Protein AF-A0A367IKI0-F1 (afdb_monomer_lite)

pLDDT: mean 78.78, std 18.75, range [42.19, 98.5]

Foldseek 3Di:
DDDDDDDDDDPDDDPDPCPPPPPDDVQQVVPPDPDPVDDQQGQHPPQGRHGPDDADPADDPVCVLVRVLVQQVDCAHPVRDGGCVVVVNSVVSCVVGPDDDDCVPPPDPSVVD

Structure (mmCIF, N/CA/C/O backbone):
data_AF-A0A367IKI0-F1
#
_entry.id   AF-A0A367IKI0-F1
#
loop_
_atom_site.group_PDB
_atom_site.id
_atom_site.type_symbol
_atom_site.label_atom_id
_atom_site.label_alt_id
_atom_site.label_comp_id
_atom_site.label_asym_id
_atom_site.label_entity_id
_atom_site.label_seq_id
_atom_site.pdbx_PDB_ins_code
_atom_site.Cartn_x
_atom_site.Cartn_y
_atom_site.Cartn_z
_atom_site.occupancy
_atom_site.B_iso_or_equiv
_atom_site.auth_seq_id
_atom_site.auth_comp_id
_atom_site.auth_asym_id
_atom_site.auth_atom_id
_atom_site.pdbx_PDB_model_num
ATOM 1 N N . MET A 1 1 ? 86.415 -17.590 -15.623 1.00 44.41 1 MET A N 1
ATOM 2 C CA . MET A 1 1 ? 85.730 -16.954 -16.770 1.00 44.41 1 MET A CA 1
ATOM 3 C C . MET A 1 1 ? 84.250 -16.845 -16.418 1.00 44.41 1 MET A C 1
ATOM 5 O O . MET A 1 1 ? 83.531 -17.822 -16.551 1.00 44.41 1 MET A O 1
ATOM 9 N N . PHE A 1 2 ? 83.825 -15.716 -15.839 1.00 42.19 2 PHE A N 1
ATOM 10 C CA . PHE A 1 2 ? 82.451 -15.506 -15.360 1.00 42.19 2 PHE A CA 1
ATOM 11 C C . PHE A 1 2 ? 81.707 -14.584 -16.331 1.00 42.19 2 PHE A C 1
ATOM 13 O O . PHE A 1 2 ? 82.157 -13.474 -16.605 1.00 42.19 2 PHE A O 1
ATOM 20 N N . ILE A 1 3 ? 80.589 -15.060 -16.878 1.00 48.50 3 ILE A N 1
ATOM 21 C CA . ILE A 1 3 ? 79.757 -14.316 -17.829 1.00 48.50 3 ILE A CA 1
ATOM 22 C C . ILE A 1 3 ? 78.772 -13.451 -17.030 1.00 48.50 3 ILE A C 1
ATOM 24 O O . ILE A 1 3 ? 77.806 -13.961 -16.464 1.00 48.50 3 ILE A O 1
ATOM 28 N N . LEU A 1 4 ? 79.003 -12.137 -16.991 1.00 43.66 4 LEU A N 1
ATOM 29 C CA . LEU A 1 4 ? 78.044 -11.152 -16.481 1.00 43.66 4 LEU A CA 1
ATOM 30 C C . LEU A 1 4 ? 76.868 -11.027 -17.461 1.00 43.66 4 LEU A C 1
ATOM 32 O O . LEU A 1 4 ? 76.992 -10.426 -18.530 1.00 43.66 4 LEU A O 1
ATOM 36 N N . ARG A 1 5 ? 75.701 -11.573 -17.101 1.00 58.94 5 ARG A N 1
ATOM 37 C CA . ARG A 1 5 ? 74.447 -11.277 -17.808 1.00 58.94 5 ARG A CA 1
ATOM 38 C C . ARG A 1 5 ? 74.025 -9.844 -17.477 1.00 58.94 5 ARG A C 1
ATOM 40 O O . ARG A 1 5 ? 73.626 -9.560 -16.352 1.00 58.94 5 ARG A O 1
ATOM 47 N N . ARG A 1 6 ? 74.106 -8.939 -18.459 1.00 53.62 6 ARG A N 1
ATOM 48 C CA . ARG A 1 6 ? 73.514 -7.595 -18.367 1.00 53.62 6 ARG A CA 1
ATOM 49 C C . ARG A 1 6 ? 72.002 -7.715 -18.154 1.00 53.62 6 ARG A C 1
ATOM 51 O O . ARG A 1 6 ? 71.305 -8.278 -18.997 1.00 53.62 6 ARG A O 1
ATOM 58 N N . LEU A 1 7 ? 71.502 -7.158 -17.054 1.00 54.91 7 LEU A N 1
ATOM 59 C CA . LEU A 1 7 ? 70.073 -6.935 -16.849 1.00 54.91 7 LEU A CA 1
ATOM 60 C C . LEU A 1 7 ? 69.593 -5.894 -17.868 1.00 54.91 7 LEU A C 1
ATOM 62 O O . LEU A 1 7 ? 70.198 -4.830 -18.011 1.00 54.91 7 LEU A O 1
ATOM 66 N N . LYS A 1 8 ? 68.530 -6.215 -18.610 1.00 50.50 8 LYS A N 1
ATOM 67 C CA . LYS A 1 8 ? 67.878 -5.253 -19.505 1.00 50.50 8 LYS A CA 1
ATOM 68 C C . LYS A 1 8 ? 67.209 -4.167 -18.649 1.00 50.50 8 LYS A C 1
ATOM 70 O O . LYS A 1 8 ? 66.606 -4.512 -17.632 1.00 50.50 8 LYS A O 1
ATOM 75 N N . PRO A 1 9 ? 67.290 -2.883 -19.033 1.00 53.22 9 PRO A N 1
ATOM 76 C CA . PRO A 1 9 ? 66.593 -1.831 -18.312 1.00 53.22 9 PRO A CA 1
ATOM 77 C C . PRO A 1 9 ? 65.085 -2.084 -18.377 1.00 53.22 9 PRO A C 1
ATOM 79 O O . PRO A 1 9 ? 64.529 -2.346 -19.445 1.00 53.22 9 PRO A O 1
ATOM 82 N N . VAL A 1 10 ? 64.439 -2.017 -17.215 1.00 58.03 10 VAL A N 1
ATOM 83 C CA . VAL A 1 10 ? 62.982 -2.027 -17.086 1.00 58.03 10 VAL A CA 1
ATOM 84 C C . VAL A 1 10 ? 62.452 -0.829 -17.868 1.00 58.03 10 VAL A C 1
ATOM 86 O O . VAL A 1 10 ? 62.776 0.314 -17.541 1.00 58.03 10 VAL A O 1
ATOM 89 N N . GLN A 1 11 ? 61.667 -1.080 -18.916 1.00 56.16 11 GLN A N 1
ATOM 90 C CA . GLN A 1 11 ? 60.932 -0.017 -19.591 1.00 56.16 11 GLN A CA 1
ATOM 91 C C . GLN A 1 11 ? 59.947 0.571 -18.579 1.00 56.16 11 GLN A C 1
ATOM 93 O O . GLN A 1 11 ? 58.992 -0.085 -18.168 1.00 56.16 11 GLN A O 1
ATOM 98 N N . ARG A 1 12 ? 60.212 1.799 -18.129 1.00 49.59 12 ARG A N 1
ATOM 99 C CA . ARG A 1 12 ? 59.233 2.572 -17.370 1.00 49.59 12 ARG A CA 1
ATOM 100 C C . ARG A 1 12 ? 58.193 3.058 -18.367 1.00 49.59 12 ARG A C 1
ATOM 102 O O . ARG A 1 12 ? 58.489 3.919 -19.191 1.00 49.59 12 ARG A O 1
ATOM 109 N N . PHE A 1 13 ? 57.000 2.478 -18.301 1.00 51.53 13 PHE A N 1
ATOM 110 C CA . PHE A 1 13 ? 55.833 3.046 -18.960 1.00 51.53 13 PHE A CA 1
ATOM 111 C C . PHE A 1 13 ? 55.632 4.477 -18.440 1.00 51.53 13 PHE A C 1
ATOM 113 O O . PHE A 1 13 ? 55.779 4.697 -17.231 1.00 51.53 13 PHE A O 1
ATOM 120 N N . PRO A 1 14 ? 55.350 5.461 -19.309 1.00 42.84 14 PRO A N 1
ATOM 121 C CA . PRO A 1 14 ? 55.014 6.793 -18.838 1.00 42.84 14 PRO A CA 1
ATOM 122 C C . PRO A 1 14 ? 53.771 6.692 -17.948 1.00 42.84 14 PRO A C 1
ATOM 124 O O . PRO A 1 14 ? 52.781 6.064 -18.323 1.00 42.84 14 PRO A O 1
ATOM 127 N N . LEU A 1 15 ? 53.828 7.309 -16.766 1.00 46.88 15 LEU A N 1
ATOM 128 C CA . LEU A 1 15 ? 52.638 7.627 -15.985 1.00 46.88 15 LEU A CA 1
ATOM 129 C C . LEU A 1 15 ? 51.840 8.643 -16.803 1.00 46.88 15 LEU A C 1
ATOM 131 O O . LEU A 1 15 ? 52.076 9.848 -16.728 1.00 46.88 15 LEU A O 1
ATOM 135 N N . SER A 1 16 ? 50.941 8.138 -17.645 1.00 50.91 16 SER A N 1
ATOM 136 C CA . SER A 1 16 ? 49.873 8.940 -18.218 1.00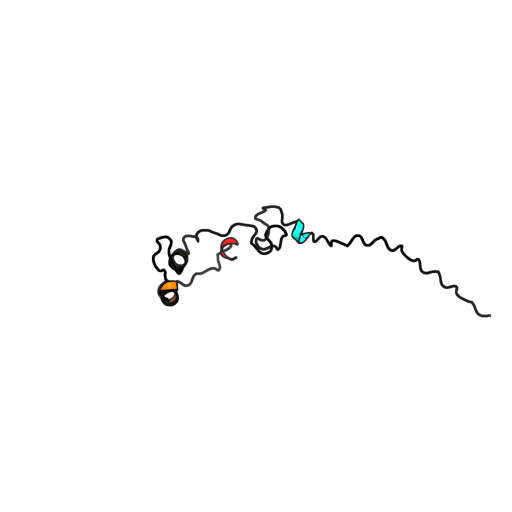 50.91 16 SER A CA 1
ATOM 137 C C . SER A 1 16 ? 49.128 9.593 -17.061 1.00 50.91 16 SER A C 1
ATOM 139 O O . SER A 1 16 ? 48.709 8.909 -16.128 1.00 50.91 16 SER A O 1
ATOM 141 N N . SER A 1 17 ? 49.035 10.921 -17.124 1.00 46.84 17 SER A N 1
ATOM 142 C CA . SER A 1 17 ? 48.254 11.767 -16.227 1.00 46.84 17 SER A CA 1
ATOM 143 C C . SER A 1 17 ? 46.980 11.044 -15.792 1.00 46.84 17 SER A C 1
ATOM 145 O O . SER A 1 17 ? 46.180 10.649 -16.643 1.00 46.84 17 SER A O 1
ATOM 147 N N . HIS A 1 18 ? 46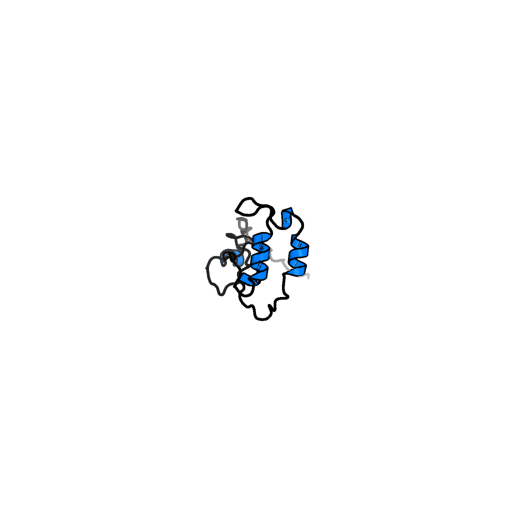.805 10.843 -14.484 1.00 50.41 18 HIS A N 1
ATOM 148 C CA . HIS A 1 18 ? 45.545 10.382 -13.916 1.00 50.41 18 HIS A CA 1
ATOM 149 C C . HIS A 1 18 ? 44.495 11.485 -14.117 1.00 50.41 18 HIS A C 1
ATOM 151 O O . HIS A 1 18 ? 44.134 12.193 -13.182 1.00 50.41 18 HIS A O 1
ATOM 157 N N . ASN A 1 19 ? 43.979 11.626 -15.341 1.00 49.81 19 ASN A N 1
ATOM 158 C CA . ASN A 1 19 ? 42.595 12.037 -15.506 1.00 49.81 19 ASN A CA 1
ATOM 159 C C . ASN A 1 19 ? 41.799 10.964 -14.772 1.00 49.81 19 ASN A C 1
ATOM 161 O O . ASN A 1 19 ? 41.836 9.800 -15.176 1.00 49.81 19 ASN A O 1
ATOM 165 N N . GLY A 1 20 ? 41.225 11.335 -13.625 1.00 50.84 20 GLY A N 1
ATOM 166 C CA . GLY A 1 20 ? 40.524 10.423 -12.731 1.00 50.84 20 GLY A CA 1
ATOM 167 C C . GLY A 1 20 ? 39.644 9.490 -13.546 1.00 50.84 20 GLY A C 1
ATOM 168 O O . GLY A 1 20 ? 38.782 9.954 -14.287 1.00 50.84 20 GLY A O 1
ATOM 169 N N . LEU A 1 21 ? 39.935 8.190 -13.470 1.00 51.06 21 LEU A N 1
ATOM 170 C CA . LEU A 1 21 ? 39.174 7.147 -14.140 1.00 51.06 21 LEU A CA 1
ATOM 171 C C . LEU A 1 21 ? 37.751 7.191 -13.582 1.00 51.06 21 LEU A C 1
ATOM 173 O O . LEU A 1 21 ? 37.438 6.515 -12.603 1.00 51.06 21 LEU A O 1
ATOM 177 N N . THR A 1 22 ? 36.884 7.992 -14.195 1.00 57.47 22 THR A N 1
ATOM 178 C CA . THR A 1 22 ? 35.447 7.778 -14.139 1.00 57.47 22 THR A CA 1
ATOM 179 C C . THR A 1 22 ? 35.232 6.423 -14.788 1.00 57.47 22 THR A C 1
ATOM 181 O O . THR A 1 22 ? 35.222 6.267 -16.007 1.00 57.47 22 THR A O 1
ATOM 184 N N . ARG A 1 23 ? 35.191 5.383 -13.955 1.00 60.38 23 ARG A N 1
ATOM 185 C CA . ARG A 1 23 ? 34.853 4.039 -14.394 1.00 60.38 23 ARG A CA 1
ATOM 186 C C . ARG A 1 23 ? 33.397 4.110 -14.836 1.00 60.38 23 ARG A C 1
ATOM 188 O O . ARG A 1 23 ? 32.505 4.064 -13.995 1.00 60.38 23 ARG A O 1
ATOM 195 N N . SER A 1 24 ? 33.165 4.303 -16.131 1.00 61.28 24 SER A N 1
ATOM 196 C CA . SER A 1 24 ? 31.817 4.278 -16.676 1.00 61.28 24 SER A CA 1
ATOM 197 C C . SER A 1 24 ? 31.287 2.857 -16.528 1.00 61.28 24 SER A C 1
ATOM 199 O O . SER A 1 24 ? 31.819 1.888 -17.072 1.00 61.28 24 SER A O 1
ATOM 201 N N . PHE A 1 25 ? 30.260 2.714 -15.705 1.00 64.94 25 PHE A N 1
ATOM 202 C CA . PHE A 1 25 ? 29.438 1.520 -15.696 1.00 64.94 25 PHE A CA 1
ATOM 203 C C . PHE A 1 25 ? 28.580 1.572 -16.966 1.00 64.94 25 PHE A C 1
ATOM 205 O O . PHE A 1 25 ? 27.762 2.466 -17.137 1.00 64.94 25 PHE A O 1
ATOM 212 N N . ALA A 1 26 ? 28.750 0.633 -17.893 1.00 64.94 26 ALA A N 1
ATOM 213 C CA . ALA A 1 26 ? 27.813 0.539 -19.018 1.00 64.94 26 ALA A CA 1
ATOM 214 C C . ALA A 1 26 ? 26.383 0.285 -18.495 1.00 64.94 26 ALA A C 1
ATOM 216 O O . ALA A 1 26 ? 25.428 0.898 -18.952 1.00 64.94 26 ALA A O 1
ATOM 217 N N . LEU A 1 27 ? 26.256 -0.500 -17.416 1.00 63.88 27 LEU A N 1
ATOM 218 C CA . LEU A 1 27 ? 24.968 -0.887 -16.830 1.00 63.88 27 LEU A CA 1
ATOM 219 C C . LEU A 1 27 ? 24.087 0.283 -16.367 1.00 63.88 27 LEU A C 1
ATOM 221 O O . LEU A 1 27 ? 22.886 0.242 -16.618 1.00 63.88 27 LEU A O 1
ATOM 225 N N . LEU A 1 28 ? 24.638 1.321 -15.721 1.00 65.62 28 LEU A N 1
ATOM 226 C CA . LEU A 1 28 ? 23.803 2.460 -15.286 1.00 65.62 28 LEU A CA 1
ATOM 227 C C . LEU A 1 28 ? 23.629 3.538 -16.381 1.00 65.62 28 LEU A C 1
ATOM 229 O O . LEU A 1 28 ? 22.838 4.457 -16.184 1.00 65.62 28 LEU A O 1
ATOM 233 N N . THR A 1 29 ? 24.320 3.424 -17.529 1.00 64.75 29 THR A N 1
ATOM 234 C CA . THR A 1 29 ? 24.113 4.298 -18.708 1.00 64.75 29 THR A CA 1
ATOM 235 C C . THR A 1 29 ? 23.210 3.666 -19.777 1.00 64.75 29 THR A C 1
ATOM 237 O O . THR A 1 29 ? 22.453 4.383 -20.424 1.00 64.75 29 THR A O 1
ATOM 240 N N . GLU A 1 30 ? 23.198 2.336 -19.923 1.00 58.50 30 GLU A N 1
ATOM 241 C CA . GLU A 1 30 ? 22.330 1.584 -20.852 1.00 58.50 30 GLU A CA 1
ATOM 242 C C . GLU A 1 30 ? 20.858 1.512 -20.398 1.00 58.50 30 GLU A C 1
ATOM 244 O O . GLU A 1 30 ? 19.964 1.196 -21.184 1.00 58.50 30 GLU A O 1
ATOM 249 N N . SER A 1 31 ? 20.562 1.887 -19.151 1.00 56.91 31 SER A N 1
ATOM 250 C CA . SER A 1 31 ? 19.225 1.866 -18.543 1.00 56.91 31 SER A CA 1
ATOM 251 C C . SER A 1 31 ? 18.263 2.950 -19.066 1.00 56.91 31 SER A C 1
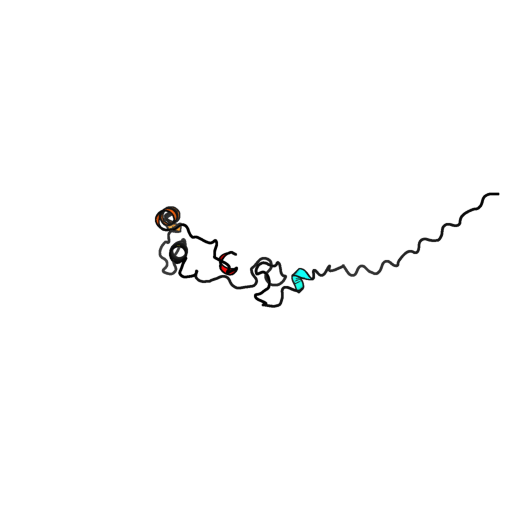ATOM 253 O O . SER A 1 31 ? 17.314 3.322 -18.371 1.00 56.91 31 SER A O 1
ATOM 255 N N . GLN A 1 32 ? 18.505 3.543 -20.238 1.00 56.38 32 GLN A N 1
ATOM 256 C CA . GLN A 1 32 ? 17.814 4.762 -20.686 1.00 56.38 32 GLN A CA 1
ATOM 257 C C . GLN A 1 32 ? 16.663 4.537 -21.679 1.00 56.38 32 GLN A C 1
ATOM 259 O O . GLN A 1 32 ? 15.844 5.439 -21.850 1.00 56.38 32 GLN A O 1
ATOM 264 N N . GLN A 1 33 ? 16.502 3.349 -22.269 1.00 57.88 33 GLN A N 1
ATOM 265 C CA . GLN A 1 33 ? 15.393 3.082 -23.200 1.00 57.88 33 GLN A CA 1
ATOM 266 C C . GLN A 1 33 ? 14.185 2.464 -22.497 1.00 57.88 33 GLN A C 1
ATOM 268 O O . GLN A 1 33 ? 14.330 1.467 -21.801 1.00 57.88 33 GLN A O 1
ATOM 273 N N . LYS A 1 34 ? 12.997 3.067 -22.646 1.00 56.44 34 LYS A N 1
ATOM 274 C CA . LYS A 1 34 ? 11.701 2.562 -22.147 1.00 56.44 34 LYS A CA 1
ATOM 275 C C . LYS A 1 34 ? 11.278 1.318 -22.945 1.00 56.44 34 LYS A C 1
ATOM 277 O O . LYS A 1 34 ? 10.284 1.333 -23.660 1.00 56.44 34 LYS A O 1
ATOM 282 N N . ASP A 1 35 ? 12.095 0.281 -22.885 1.00 62.66 35 ASP A N 1
ATOM 283 C CA . ASP A 1 35 ? 11.833 -1.028 -23.454 1.00 62.66 35 ASP A CA 1
ATOM 284 C C . ASP A 1 35 ? 11.226 -1.901 -22.349 1.00 62.66 35 ASP A C 1
ATOM 286 O O . ASP A 1 35 ? 11.833 -2.102 -21.299 1.00 62.66 35 ASP A O 1
ATOM 290 N N . MET A 1 36 ? 9.996 -2.371 -22.570 1.00 57.69 36 MET A N 1
ATOM 291 C CA . MET A 1 36 ? 9.243 -3.192 -21.613 1.00 57.69 36 MET A CA 1
ATOM 292 C C . MET A 1 36 ? 9.772 -4.631 -21.522 1.00 57.69 36 MET A C 1
ATOM 294 O O . MET A 1 36 ? 9.312 -5.388 -20.676 1.00 57.69 36 MET A O 1
ATOM 298 N N . SER A 1 37 ? 10.731 -5.013 -22.373 1.00 63.31 37 SER A N 1
ATOM 299 C CA . SER A 1 37 ? 11.458 -6.283 -22.254 1.00 63.31 37 SER A CA 1
ATOM 300 C C . SER A 1 37 ? 12.608 -6.222 -21.239 1.00 63.31 37 SER A C 1
ATOM 302 O O . SER A 1 37 ? 13.146 -7.257 -20.844 1.00 63.31 37 SER A O 1
ATOM 304 N N . GLN A 1 38 ? 12.989 -5.017 -20.798 1.00 61.69 38 GLN A N 1
ATOM 305 C CA . GLN A 1 38 ? 14.036 -4.805 -19.804 1.00 61.69 38 GLN A CA 1
ATOM 306 C C . GLN A 1 38 ? 13.477 -4.889 -18.377 1.00 61.69 38 GLN A C 1
ATOM 308 O O . GLN A 1 38 ? 12.354 -4.477 -18.105 1.00 61.69 38 GLN A O 1
ATOM 313 N N . GLN A 1 39 ? 14.298 -5.384 -17.448 1.00 71.62 39 GLN A N 1
ATOM 314 C CA . GLN A 1 39 ? 13.952 -5.525 -16.029 1.00 71.62 39 GLN A CA 1
ATOM 315 C C . GLN A 1 39 ? 13.508 -4.184 -15.418 1.00 71.62 39 GLN A C 1
ATOM 317 O O . GLN A 1 39 ? 14.198 -3.170 -15.565 1.00 71.62 39 GLN A O 1
ATOM 322 N N . MET A 1 40 ? 12.381 -4.178 -14.694 1.00 72.88 40 MET A N 1
ATOM 323 C CA . MET A 1 40 ? 11.843 -2.958 -14.071 1.00 72.88 40 MET A CA 1
ATOM 324 C C . MET A 1 40 ? 12.723 -2.401 -12.939 1.00 72.88 40 MET A C 1
ATOM 326 O O . MET A 1 40 ? 12.737 -1.188 -12.712 1.00 72.88 40 MET A O 1
ATOM 330 N N . PHE A 1 41 ? 13.47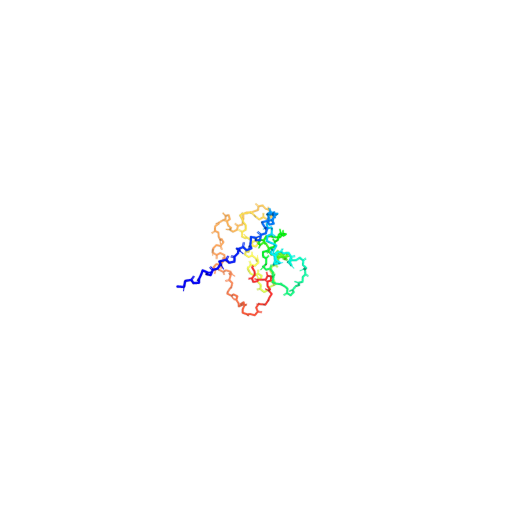4 -3.282 -12.266 1.00 74.06 41 PHE A N 1
ATOM 331 C CA . PHE A 1 41 ? 14.418 -2.956 -11.200 1.00 74.06 41 PHE A CA 1
ATOM 332 C C . PHE A 1 41 ? 15.843 -2.989 -11.731 1.00 74.06 41 PHE A C 1
ATOM 334 O O . PHE A 1 41 ? 16.516 -4.020 -11.727 1.00 74.06 41 PHE A O 1
ATOM 341 N N . LEU A 1 42 ? 16.310 -1.830 -12.173 1.00 76.38 42 LEU A N 1
ATOM 342 C CA . LEU A 1 42 ? 17.707 -1.608 -12.500 1.00 76.38 42 LEU A CA 1
ATOM 343 C C . LEU A 1 42 ? 18.143 -0.319 -11.824 1.00 76.38 42 LEU A C 1
ATOM 345 O O . LEU A 1 42 ? 17.469 0.704 -11.944 1.00 76.38 42 LEU A O 1
ATOM 349 N N . VAL A 1 43 ? 19.282 -0.370 -11.135 1.00 79.00 43 VAL A N 1
ATOM 350 C CA . VAL A 1 43 ? 19.852 0.836 -10.542 1.00 79.00 43 VAL A CA 1
ATOM 351 C C . VAL A 1 43 ? 20.373 1.709 -11.676 1.00 79.00 43 VAL A C 1
ATOM 353 O O . VAL A 1 43 ? 21.248 1.292 -12.429 1.00 79.00 43 VAL A O 1
ATOM 356 N N . GLY A 1 44 ? 19.807 2.900 -11.826 1.00 78.81 44 GLY A N 1
ATOM 357 C CA . GLY A 1 44 ? 20.156 3.838 -12.890 1.00 78.81 44 GLY A CA 1
ATOM 358 C C . GLY A 1 44 ? 20.404 5.233 -12.337 1.00 78.81 44 GLY A C 1
ATOM 359 O O . GLY A 1 44 ? 19.907 5.581 -11.270 1.00 78.81 44 GLY A O 1
ATOM 360 N N . GLU A 1 45 ? 21.122 6.075 -13.077 1.00 81.69 45 GLU A N 1
ATOM 361 C CA . GLU A 1 45 ? 21.390 7.454 -12.634 1.00 81.69 45 GLU A CA 1
ATOM 362 C C . GLU A 1 45 ? 20.109 8.292 -12.495 1.00 81.69 45 GLU A C 1
ATOM 364 O O . GLU A 1 45 ? 20.022 9.160 -11.632 1.00 81.69 45 GLU A O 1
ATOM 369 N N . LYS A 1 46 ? 19.099 8.019 -13.333 1.00 81.12 46 LYS A N 1
ATOM 370 C CA . LYS A 1 46 ? 17.852 8.793 -13.380 1.00 81.12 46 LYS A CA 1
ATOM 371 C C . LYS A 1 46 ? 16.914 8.491 -12.208 1.00 81.12 46 LYS A C 1
ATOM 373 O O . LYS A 1 46 ? 16.393 9.413 -11.591 1.00 81.12 46 LYS A O 1
ATOM 378 N N . ASN A 1 47 ? 16.676 7.208 -11.941 1.00 81.06 47 ASN A N 1
ATOM 379 C CA . ASN A 1 47 ? 15.662 6.762 -10.982 1.00 81.06 47 ASN A CA 1
ATOM 380 C C . ASN A 1 47 ? 16.287 6.197 -9.695 1.00 81.06 47 ASN A C 1
ATOM 382 O O . ASN A 1 47 ? 15.571 5.893 -8.744 1.00 81.06 47 ASN A O 1
ATOM 386 N N . GLY A 1 48 ? 17.616 6.065 -9.626 1.00 84.88 48 GLY A N 1
ATOM 387 C CA . GLY A 1 48 ? 18.282 5.395 -8.515 1.00 84.88 48 GLY A CA 1
ATOM 388 C C . GLY A 1 48 ? 17.766 3.965 -8.383 1.00 84.88 48 GLY A C 1
ATOM 389 O O . GLY A 1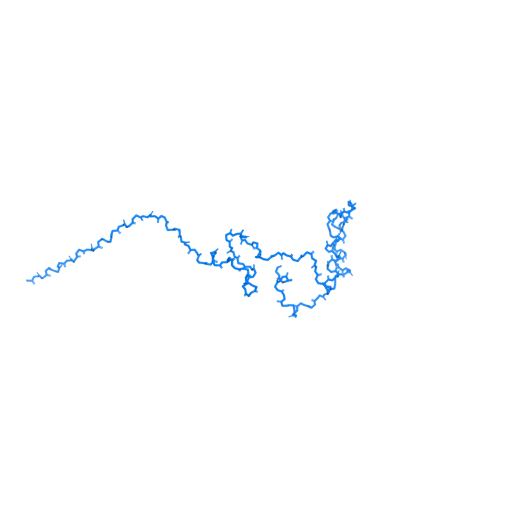 48 ? 17.850 3.194 -9.333 1.00 84.88 48 GLY A O 1
ATOM 390 N N . PHE A 1 49 ? 17.210 3.641 -7.216 1.00 84.62 49 PHE A N 1
ATOM 391 C CA . PHE A 1 49 ? 16.556 2.358 -6.930 1.00 84.62 49 PHE A CA 1
ATOM 392 C C . PHE A 1 49 ? 15.067 2.326 -7.292 1.00 84.62 49 PHE A C 1
ATOM 394 O O . PHE A 1 49 ? 14.449 1.269 -7.190 1.00 84.62 49 PHE A O 1
ATOM 401 N N . LEU A 1 50 ? 14.475 3.465 -7.667 1.00 85.62 50 LEU A N 1
ATOM 402 C CA . LEU A 1 50 ? 13.066 3.499 -8.029 1.00 85.62 50 LEU A CA 1
ATOM 403 C C . LEU A 1 50 ? 12.848 2.748 -9.348 1.00 85.62 50 LEU A C 1
ATOM 405 O O . LEU A 1 50 ? 13.678 2.864 -10.259 1.00 85.62 50 LEU A O 1
ATOM 409 N N . PRO A 1 51 ? 11.725 2.021 -9.476 1.00 83.38 51 PRO A N 1
ATOM 410 C CA . PRO A 1 51 ? 11.354 1.375 -10.721 1.00 83.38 51 PRO A CA 1
ATOM 411 C C . PRO A 1 51 ? 11.391 2.333 -11.913 1.00 83.38 51 PRO A C 1
ATOM 413 O O . PRO A 1 51 ? 11.214 3.552 -11.805 1.00 83.38 51 PRO A O 1
ATOM 416 N N . ARG A 1 52 ? 11.635 1.771 -13.095 1.00 79.50 52 ARG A N 1
ATOM 417 C CA . ARG A 1 52 ? 11.649 2.545 -14.347 1.00 79.50 52 ARG A CA 1
ATOM 418 C C . ARG A 1 52 ? 10.257 2.942 -14.828 1.00 79.50 52 ARG A C 1
ATOM 420 O O . ARG A 1 52 ? 10.134 3.875 -15.623 1.00 79.50 52 ARG A O 1
ATOM 427 N N . GLN A 1 53 ? 9.248 2.208 -14.385 1.00 80.00 53 GLN A N 1
ATOM 428 C CA . GLN A 1 53 ? 7.850 2.417 -14.718 1.00 80.00 53 GLN A CA 1
ATOM 429 C C . GLN A 1 53 ? 7.103 2.925 -13.488 1.00 80.00 53 GLN A C 1
ATOM 431 O O . GLN A 1 53 ? 7.495 2.633 -12.358 1.00 80.00 53 GLN A O 1
ATOM 436 N N . ASP A 1 54 ? 6.034 3.678 -13.723 1.00 83.75 54 ASP A N 1
ATOM 437 C CA . ASP A 1 54 ? 5.190 4.165 -12.642 1.00 83.75 54 ASP A CA 1
ATOM 438 C C . ASP A 1 54 ? 4.476 2.987 -11.953 1.00 83.75 54 ASP A C 1
ATOM 440 O O . ASP A 1 54 ? 4.101 2.015 -12.624 1.00 83.75 54 ASP A O 1
ATOM 444 N N . PRO A 1 55 ? 4.302 3.048 -10.622 1.00 84.25 55 PRO A N 1
ATOM 445 C CA . PRO A 1 55 ? 3.549 2.038 -9.897 1.00 84.25 55 PRO A CA 1
ATOM 446 C C . PRO A 1 55 ? 2.072 2.076 -10.297 1.00 84.25 55 PRO A C 1
ATOM 448 O O . PRO A 1 55 ? 1.551 3.099 -10.752 1.00 84.25 55 PRO A O 1
ATOM 451 N N . LEU A 1 56 ? 1.383 0.955 -10.092 1.00 88.81 56 LEU A N 1
ATOM 452 C CA . LEU A 1 56 ? -0.061 0.894 -10.282 1.00 88.81 56 LEU A CA 1
ATOM 453 C C . LEU A 1 56 ? -0.756 1.796 -9.260 1.00 88.81 56 LEU A C 1
ATOM 455 O O . LEU A 1 56 ? -0.481 1.726 -8.063 1.00 88.81 56 LEU A O 1
ATOM 459 N N . ALA A 1 57 ? -1.657 2.646 -9.750 1.00 90.56 57 ALA A N 1
ATOM 460 C CA . ALA A 1 57 ? -2.479 3.500 -8.897 1.00 90.56 57 ALA A CA 1
ATOM 461 C C . ALA A 1 57 ? -3.624 2.721 -8.231 1.00 90.56 57 ALA A C 1
ATOM 463 O O . ALA A 1 57 ? -4.030 3.063 -7.126 1.00 90.56 57 ALA A O 1
ATOM 464 N N . GLU A 1 58 ? -4.124 1.686 -8.908 1.00 92.81 58 GLU A N 1
ATOM 465 C CA . GLU A 1 58 ? -5.182 0.794 -8.440 1.00 92.81 58 GLU A CA 1
ATOM 466 C C . GLU A 1 58 ? -4.809 -0.643 -8.800 1.00 92.81 58 GLU A C 1
ATOM 468 O O . GLU A 1 58 ? -4.268 -0.903 -9.883 1.00 92.81 58 GLU A O 1
ATOM 473 N N . LEU A 1 59 ? -5.109 -1.583 -7.907 1.00 93.31 59 LEU A N 1
ATOM 474 C CA . LEU A 1 59 ? -4.899 -2.996 -8.180 1.00 93.31 59 LEU A CA 1
ATOM 475 C C . LEU A 1 59 ? -5.955 -3.564 -9.149 1.00 93.31 59 LEU A C 1
ATOM 477 O O . LEU A 1 59 ? -7.099 -3.098 -9.192 1.00 93.31 59 LEU A O 1
ATOM 481 N N . PRO A 1 60 ? -5.610 -4.626 -9.901 1.00 93.25 60 PRO A N 1
ATOM 482 C CA . PRO A 1 60 ? -6.558 -5.371 -10.714 1.00 93.25 60 PRO A CA 1
ATOM 483 C C . PRO A 1 60 ? -7.761 -5.868 -9.917 1.00 93.25 60 PRO A C 1
ATOM 485 O O . PRO A 1 60 ? -7.697 -6.119 -8.711 1.00 93.25 60 PRO A O 1
ATOM 488 N N . LYS A 1 61 ? -8.870 -6.081 -10.628 1.00 93.81 61 LYS A N 1
ATOM 489 C CA . LYS A 1 61 ? -10.162 -6.438 -10.031 1.00 93.81 61 LYS A CA 1
ATOM 490 C C . LYS A 1 61 ? -10.100 -7.703 -9.169 1.00 93.81 61 LYS A C 1
ATOM 492 O O . LYS A 1 61 ? -10.830 -7.774 -8.179 1.00 93.81 61 LYS A O 1
ATOM 497 N N . GLU A 1 62 ? -9.261 -8.683 -9.514 1.00 93.81 62 GLU A N 1
ATOM 498 C CA . GLU A 1 62 ? -9.072 -9.883 -8.688 1.00 93.81 62 GLU A CA 1
ATOM 499 C C . GLU A 1 62 ? -8.615 -9.568 -7.254 1.00 93.81 62 GLU A C 1
ATOM 501 O O . GLU A 1 62 ? -9.020 -10.264 -6.327 1.00 93.81 62 GLU A O 1
ATOM 506 N N . PHE A 1 63 ? -7.886 -8.470 -7.043 1.00 95.38 63 PHE A N 1
ATOM 507 C CA . PHE A 1 63 ? -7.389 -8.025 -5.740 1.00 95.38 63 PHE A CA 1
ATOM 508 C C . PHE A 1 63 ? -8.301 -6.989 -5.068 1.00 95.38 63 PHE A C 1
ATOM 510 O O . PHE A 1 63 ? -7.884 -6.297 -4.140 1.00 95.38 63 PHE A O 1
ATOM 517 N N . GLY A 1 64 ? -9.570 -6.877 -5.476 1.00 96.56 64 GLY A N 1
ATOM 518 C CA . GLY A 1 64 ? -10.472 -5.824 -4.992 1.00 96.56 64 GLY A CA 1
ATOM 519 C C . GLY A 1 64 ? -10.679 -5.786 -3.468 1.00 96.56 64 GLY A C 1
ATOM 520 O O . GLY A 1 64 ? -10.915 -4.718 -2.904 1.00 96.56 64 GLY A O 1
ATOM 521 N N . LYS A 1 65 ? -10.559 -6.926 -2.767 1.00 97.69 65 LYS A N 1
ATOM 522 C CA . LYS A 1 65 ? -10.597 -6.952 -1.291 1.00 97.69 65 LYS A CA 1
ATOM 523 C C . LYS A 1 65 ? -9.351 -6.320 -0.675 1.00 97.69 65 LYS A C 1
ATOM 525 O O . LYS A 1 65 ? -9.473 -5.575 0.293 1.00 97.69 65 LYS A O 1
ATOM 530 N N . LEU A 1 66 ? -8.181 -6.581 -1.258 1.00 97.06 66 LEU A N 1
ATOM 531 C CA . LEU A 1 66 ? -6.926 -5.960 -0.843 1.00 97.06 66 LEU A CA 1
ATOM 532 C C . LEU A 1 66 ? -6.952 -4.456 -1.135 1.00 97.06 66 LEU A C 1
ATOM 534 O O . LEU A 1 66 ? -6.689 -3.670 -0.232 1.00 97.06 66 LEU A O 1
ATOM 538 N N . GLU A 1 67 ? -7.369 -4.055 -2.337 1.00 97.12 67 GLU A N 1
ATOM 539 C CA . GLU A 1 67 ? -7.533 -2.643 -2.708 1.00 97.12 67 GLU A CA 1
ATOM 540 C C . GLU A 1 67 ? -8.452 -1.910 -1.716 1.00 97.12 67 GLU A C 1
ATOM 542 O O . GLU A 1 67 ? -8.090 -0.880 -1.157 1.00 97.12 67 GLU A O 1
ATOM 547 N N . SER A 1 68 ? 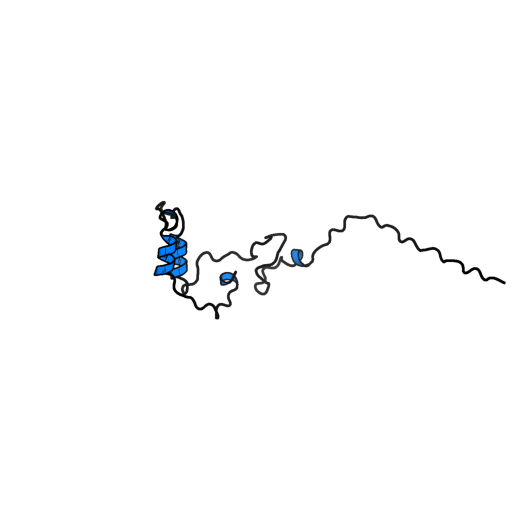-9.614 -2.487 -1.390 1.00 97.81 68 SER A N 1
ATOM 548 C CA . SER A 1 68 ? -10.540 -1.902 -0.412 1.00 97.81 68 SER A CA 1
ATOM 549 C C . SER A 1 68 ? -9.936 -1.748 0.990 1.00 97.81 68 SER A C 1
ATOM 551 O O . SER A 1 68 ? -10.245 -0.777 1.689 1.00 97.81 68 SER A O 1
ATOM 553 N N . LEU A 1 69 ? -9.103 -2.696 1.429 1.00 98.12 69 LEU A N 1
ATOM 554 C CA . LEU A 1 69 ? -8.374 -2.590 2.694 1.00 98.12 69 LEU A CA 1
ATOM 555 C C . LEU A 1 69 ? -7.344 -1.457 2.637 1.00 98.12 69 LEU A C 1
ATOM 557 O O . LEU A 1 69 ? -7.296 -0.653 3.566 1.00 98.12 69 LEU A O 1
ATOM 561 N N . LEU A 1 70 ? -6.578 -1.348 1.546 1.00 96.69 70 LEU A N 1
ATOM 562 C CA . LEU A 1 70 ? -5.577 -0.294 1.347 1.00 96.69 70 LEU A CA 1
ATOM 563 C C . LEU A 1 70 ? -6.210 1.102 1.295 1.00 96.69 70 LEU A C 1
ATOM 565 O O . LEU A 1 70 ? -5.717 2.010 1.957 1.00 96.69 70 LEU A O 1
ATOM 569 N N . GLN A 1 71 ? -7.342 1.264 0.609 1.00 96.88 71 GLN A N 1
ATOM 570 C CA . GLN A 1 71 ? -8.062 2.542 0.527 1.00 96.88 71 GLN A CA 1
ATOM 571 C C . GLN A 1 71 ? -8.617 3.005 1.886 1.00 96.88 71 GLN A C 1
ATOM 573 O O . GLN A 1 71 ? -8.702 4.203 2.149 1.00 96.88 71 GLN A O 1
ATOM 578 N N . ARG A 1 72 ? -8.971 2.072 2.783 1.00 97.88 72 ARG A N 1
ATOM 579 C CA . ARG A 1 72 ? -9.450 2.379 4.148 1.00 97.88 72 ARG A CA 1
ATOM 580 C C . ARG A 1 72 ? -8.339 2.418 5.199 1.00 97.88 72 ARG A C 1
ATOM 582 O O . ARG A 1 72 ? -8.592 2.822 6.333 1.00 97.88 72 ARG A O 1
ATOM 589 N N . MET A 1 73 ? -7.133 1.973 4.855 1.00 98.12 73 MET A N 1
ATOM 590 C CA . MET A 1 73 ? -5.993 1.872 5.764 1.00 98.12 73 MET A CA 1
ATOM 591 C C . MET A 1 73 ? -5.550 3.213 6.374 1.00 98.12 73 MET A C 1
ATOM 593 O O . MET A 1 73 ? -5.276 3.206 7.573 1.00 98.12 73 MET A O 1
ATOM 597 N N . PRO A 1 74 ? -5.451 4.340 5.634 1.00 98.12 74 PRO A N 1
ATOM 598 C CA . PRO A 1 74 ? -4.798 5.554 6.119 1.00 98.12 74 PRO A CA 1
ATOM 599 C C . PRO A 1 74 ? -5.275 6.028 7.493 1.00 98.12 74 PRO A C 1
ATOM 601 O O . PRO A 1 74 ? -6.404 5.786 7.908 1.00 98.12 74 PRO A O 1
ATOM 604 N N . VAL A 1 75 ? -4.425 6.769 8.203 1.00 98.12 75 VAL A N 1
ATOM 605 C CA . VAL A 1 75 ? -4.831 7.415 9.465 1.00 98.12 75 VAL A CA 1
ATOM 606 C C . VAL A 1 75 ? -5.996 8.382 9.212 1.00 98.12 75 VAL A C 1
ATOM 608 O O . VAL A 1 75 ? -6.959 8.413 9.973 1.00 98.12 75 VAL A O 1
ATOM 611 N N . GLN A 1 76 ? -5.950 9.118 8.105 1.00 98.25 76 GLN A N 1
ATOM 612 C CA . GLN A 1 76 ? -7.013 10.016 7.676 1.00 98.25 76 GLN A CA 1
ATOM 613 C C . GLN A 1 76 ? -7.380 9.716 6.225 1.00 98.25 76 GLN A C 1
ATOM 615 O O . GLN A 1 76 ? -6.499 9.627 5.369 1.00 98.25 76 GLN A O 1
ATOM 620 N N . LEU A 1 77 ? -8.674 9.550 5.964 1.00 97.06 77 LEU A N 1
ATOM 621 C CA . LEU A 1 77 ? -9.213 9.348 4.624 1.00 97.06 77 LEU A CA 1
ATOM 622 C C . LEU A 1 77 ? -9.308 10.678 3.866 1.00 97.06 77 LEU A C 1
ATOM 624 O O . LEU A 1 77 ? -9.158 11.759 4.438 1.00 97.06 77 LEU A O 1
ATOM 628 N N . MET A 1 78 ? -9.579 10.609 2.561 1.00 94.38 78 MET A N 1
ATOM 629 C CA . MET A 1 78 ? -9.672 11.801 1.705 1.00 94.38 78 MET A CA 1
ATOM 630 C C . MET A 1 78 ? -10.779 12.775 2.130 1.00 94.38 78 MET A C 1
ATOM 632 O O . MET A 1 78 ? -10.664 13.975 1.900 1.00 94.38 78 MET A O 1
ATOM 636 N N . ASP A 1 79 ? -11.837 12.268 2.762 1.00 96.44 79 ASP A N 1
ATOM 637 C CA . ASP A 1 79 ? -12.934 13.068 3.314 1.00 96.44 79 ASP A CA 1
ATOM 638 C C . ASP A 1 79 ? -12.625 13.645 4.710 1.00 96.44 79 ASP A C 1
ATOM 640 O O . ASP A 1 79 ? -13.453 14.337 5.302 1.00 96.44 79 ASP A O 1
ATOM 644 N N . GLY A 1 80 ? -11.429 13.375 5.242 1.00 96.75 80 GLY A N 1
ATOM 645 C CA . GLY A 1 80 ? -10.974 13.823 6.551 1.00 96.75 80 GLY A CA 1
ATOM 646 C C . GLY A 1 80 ? -11.383 12.919 7.714 1.00 96.75 80 GLY A C 1
ATOM 647 O O . GLY A 1 80 ? -10.938 13.175 8.837 1.00 96.75 80 GLY A O 1
ATOM 648 N N . SER A 1 81 ? -12.182 11.875 7.478 1.00 97.50 81 SER A N 1
ATOM 649 C CA . SER A 1 81 ? -12.595 10.931 8.517 1.00 97.50 81 SER A CA 1
ATOM 650 C C . SER A 1 81 ? -11.450 9.987 8.940 1.00 97.50 81 SER A C 1
ATOM 652 O O . SER A 1 81 ? -10.491 9.793 8.184 1.00 97.50 81 SER A O 1
ATOM 654 N N . PRO A 1 82 ? -11.490 9.410 10.159 1.00 98.00 82 PRO A N 1
ATOM 655 C CA . PRO A 1 82 ? -10.471 8.463 10.612 1.00 98.00 82 PRO A CA 1
ATOM 656 C C . PRO A 1 82 ? -10.555 7.139 9.845 1.00 98.00 82 PRO A C 1
ATOM 658 O O . PRO A 1 82 ? -11.623 6.530 9.782 1.00 98.00 82 PRO A O 1
ATOM 661 N N . GLY A 1 83 ? -9.428 6.655 9.322 1.00 98.31 83 GLY A N 1
ATOM 662 C CA . GLY A 1 83 ? -9.366 5.324 8.717 1.00 98.31 83 GLY A CA 1
ATOM 663 C C . GLY A 1 83 ? -9.009 4.214 9.712 1.00 98.31 83 GLY A C 1
ATOM 664 O O . GLY A 1 83 ? -9.021 4.377 10.941 1.00 98.31 83 GLY A O 1
ATOM 665 N N . LEU A 1 84 ? -8.690 3.036 9.179 1.00 98.44 84 LEU A N 1
ATOM 666 C CA . LEU A 1 84 ? -8.478 1.823 9.972 1.00 98.44 84 LEU A CA 1
ATOM 667 C C . LEU A 1 84 ? -7.226 1.897 10.850 1.00 98.44 84 LEU A C 1
ATOM 669 O O . LEU A 1 84 ? -7.242 1.372 11.964 1.00 98.44 84 LEU A O 1
ATOM 673 N N . LEU A 1 85 ? -6.160 2.568 10.400 1.00 98.44 85 LEU A N 1
ATOM 674 C CA . LEU A 1 85 ? -4.971 2.766 11.234 1.00 98.44 85 LEU A CA 1
ATOM 675 C C . LEU A 1 85 ? -5.228 3.736 12.391 1.00 98.44 85 LEU A C 1
ATOM 677 O O . LEU A 1 85 ? -4.717 3.508 13.483 1.00 98.44 85 LEU A O 1
ATOM 681 N N . ALA A 1 86 ? -6.050 4.774 12.200 1.00 98.25 86 ALA A N 1
ATOM 682 C CA . ALA A 1 86 ? -6.380 5.707 13.283 1.00 98.25 86 ALA A CA 1
ATOM 683 C C . ALA A 1 86 ? -7.187 5.050 14.406 1.00 98.25 86 ALA A C 1
ATOM 685 O O . ALA A 1 86 ? -7.039 5.410 15.570 1.00 98.25 86 ALA A O 1
ATOM 686 N N . SER A 1 87 ? -8.033 4.084 14.056 1.00 97.00 87 SER A N 1
ATOM 687 C CA . SER A 1 87 ? -8.856 3.345 15.015 1.00 97.00 87 SER A CA 1
ATOM 688 C C . SER A 1 87 ? -8.195 2.065 15.539 1.00 97.00 87 SER A C 1
ATOM 690 O O . SER A 1 87 ? -8.767 1.403 16.399 1.00 97.00 87 SER A O 1
ATOM 692 N N . GLY A 1 88 ? -7.008 1.698 15.040 1.00 97.88 88 GLY A N 1
ATOM 693 C CA . GLY A 1 88 ? -6.331 0.445 15.397 1.00 97.88 88 GLY A CA 1
ATOM 694 C C . GLY A 1 88 ? -7.026 -0.821 14.877 1.00 97.88 88 GLY A C 1
ATOM 695 O O . GLY A 1 88 ? -6.671 -1.918 15.292 1.00 97.88 88 GLY A O 1
ATOM 696 N N . GLN A 1 89 ? -7.992 -0.688 13.963 1.00 98.19 89 GLN A N 1
ATOM 697 C CA . GLN A 1 89 ? -8.843 -1.785 13.478 1.00 98.19 89 GLN A CA 1
ATOM 698 C C . GLN A 1 89 ? -8.283 -2.501 12.242 1.00 98.19 89 GLN A C 1
ATOM 700 O O . GLN A 1 89 ? -8.846 -3.500 11.801 1.00 98.19 89 GLN A O 1
ATOM 705 N N . PHE A 1 90 ? -7.183 -2.013 11.657 1.00 98.50 90 PHE A N 1
ATOM 706 C CA . PHE A 1 90 ? -6.647 -2.582 10.415 1.00 98.50 90 PHE A CA 1
ATOM 707 C C . PHE A 1 90 ? -6.285 -4.070 10.544 1.00 98.50 90 PHE A C 1
ATOM 709 O O . PHE A 1 90 ? -6.558 -4.841 9.631 1.00 98.50 90 PHE A O 1
ATOM 716 N N . GLY A 1 91 ? -5.730 -4.493 11.686 1.00 98.12 91 GLY A N 1
ATOM 717 C CA . GLY A 1 91 ? -5.373 -5.897 11.915 1.00 98.12 91 GLY A CA 1
ATOM 718 C C . GLY A 1 91 ? -6.583 -6.836 11.932 1.00 98.12 91 GLY A C 1
ATOM 719 O O . GLY A 1 91 ? -6.541 -7.897 11.312 1.00 98.12 91 GLY A O 1
ATOM 720 N N . ASP A 1 92 ? -7.672 -6.428 12.591 1.00 98.50 92 ASP A N 1
ATOM 721 C CA . ASP A 1 92 ? -8.927 -7.186 12.602 1.00 98.50 92 ASP A CA 1
ATOM 722 C C . ASP A 1 92 ? -9.558 -7.226 11.204 1.00 98.50 92 ASP A C 1
ATOM 724 O O . ASP A 1 92 ? -9.922 -8.297 10.728 1.00 98.50 92 ASP A O 1
ATOM 728 N N . ALA A 1 93 ? -9.590 -6.088 10.502 1.00 98.44 93 ALA A N 1
ATOM 729 C CA . ALA A 1 93 ? -10.099 -6.014 9.133 1.00 98.44 93 ALA A CA 1
ATOM 730 C C . ALA A 1 93 ? -9.317 -6.928 8.173 1.00 98.44 93 ALA A C 1
ATOM 732 O O . ALA A 1 93 ? -9.913 -7.624 7.358 1.00 98.44 93 ALA A O 1
ATOM 733 N N . VAL A 1 94 ? -7.986 -6.988 8.288 1.00 98.31 94 VAL A N 1
ATOM 734 C CA . VAL A 1 94 ? -7.167 -7.920 7.499 1.00 98.31 94 VAL A CA 1
ATOM 735 C C . VAL A 1 94 ? -7.513 -9.369 7.836 1.00 98.31 94 VAL A C 1
ATOM 737 O O . VAL A 1 94 ? -7.736 -10.158 6.923 1.00 98.31 94 VAL A O 1
ATOM 740 N N . ARG A 1 95 ? -7.591 -9.726 9.124 1.00 98.25 95 ARG A N 1
ATOM 741 C CA . ARG A 1 95 ? -7.927 -11.093 9.554 1.00 98.25 95 ARG A CA 1
ATOM 742 C C . ARG A 1 95 ? -9.289 -11.546 9.023 1.00 98.25 95 ARG A C 1
ATOM 744 O O . ARG A 1 95 ? -9.422 -12.698 8.619 1.00 98.25 95 ARG A O 1
ATOM 751 N N . ASP A 1 96 ? -10.278 -10.659 9.052 1.00 98.31 96 ASP A N 1
ATOM 752 C CA . ASP A 1 96 ? -11.672 -11.014 8.790 1.00 98.31 96 ASP A CA 1
ATOM 753 C C . ASP A 1 96 ? -12.049 -10.868 7.300 1.00 98.31 96 ASP A C 1
ATOM 755 O O . ASP A 1 96 ? -12.962 -11.547 6.827 1.00 98.31 96 ASP A O 1
ATOM 759 N N . GLU A 1 97 ? -11.355 -10.007 6.542 1.00 98.06 97 GLU A N 1
ATOM 760 C CA . GLU A 1 97 ? -11.723 -9.659 5.163 1.00 98.06 97 GLU A CA 1
ATOM 761 C C . GLU A 1 97 ? -10.719 -10.099 4.080 1.00 98.06 97 GLU A C 1
ATOM 763 O O . GLU A 1 97 ? -11.127 -10.212 2.918 1.00 98.06 97 GLU A O 1
ATOM 768 N N . LEU A 1 98 ? -9.431 -10.310 4.400 1.00 97.81 98 LEU A N 1
ATOM 769 C CA . LEU A 1 98 ? -8.397 -10.609 3.397 1.00 97.81 98 LEU A CA 1
ATOM 770 C C . LEU A 1 98 ? -8.415 -12.103 3.018 1.00 97.81 98 LEU A C 1
ATOM 772 O O . LEU A 1 98 ? -8.070 -12.948 3.848 1.00 97.81 98 LEU A O 1
ATOM 776 N N . PRO A 1 99 ? -8.772 -12.466 1.772 1.00 97.00 99 PRO A N 1
ATOM 777 C CA . PRO A 1 99 ? -8.671 -13.848 1.328 1.00 97.00 99 PRO A CA 1
ATOM 778 C C . PRO A 1 99 ? -7.209 -14.235 1.078 1.00 97.00 99 PRO A C 1
ATOM 780 O O . PRO A 1 99 ? -6.350 -13.389 0.827 1.00 97.00 99 PRO A O 1
ATOM 783 N N . ILE A 1 100 ? -6.942 -15.538 1.069 1.00 95.81 100 ILE A N 1
ATOM 784 C CA . ILE A 1 100 ? -5.697 -16.056 0.503 1.00 95.81 100 ILE A CA 1
ATOM 785 C C . ILE A 1 100 ? -5.791 -15.948 -1.021 1.00 95.81 100 ILE A C 1
ATOM 787 O O . ILE A 1 100 ? -6.713 -16.502 -1.622 1.00 95.81 100 ILE A O 1
ATOM 791 N N . TYR A 1 101 ? -4.848 -15.231 -1.628 1.00 93.44 101 TYR A N 1
ATOM 792 C CA . TYR A 1 101 ? -4.729 -15.124 -3.079 1.00 93.44 101 TYR A CA 1
ATOM 793 C C . TYR A 1 101 ? -3.792 -16.201 -3.618 1.00 93.44 101 TYR A C 1
ATOM 795 O O . TYR A 1 101 ? -2.719 -16.431 -3.060 1.00 93.44 101 TYR A O 1
ATOM 803 N N . ASP A 1 102 ? -4.192 -16.824 -4.722 1.00 91.81 102 ASP A N 1
ATOM 804 C CA . ASP A 1 102 ? -3.282 -17.586 -5.570 1.00 91.81 102 ASP A CA 1
ATOM 805 C C . ASP A 1 102 ? -2.555 -16.604 -6.495 1.00 91.81 102 ASP A C 1
ATOM 807 O O . ASP A 1 102 ? -3.186 -15.905 -7.290 1.00 91.81 102 ASP A O 1
ATOM 811 N N . VAL A 1 103 ? -1.235 -16.520 -6.345 1.00 91.19 103 VAL A N 1
ATOM 812 C CA . VAL A 1 103 ? -0.374 -15.612 -7.112 1.00 91.19 103 VAL A CA 1
ATOM 813 C C . VAL A 1 103 ? 0.519 -16.352 -8.106 1.00 91.19 103 VAL A C 1
ATOM 815 O O . VAL A 1 103 ? 1.277 -15.708 -8.826 1.00 91.19 103 VAL A O 1
ATOM 818 N N . ASP A 1 104 ? 0.416 -17.681 -8.204 1.00 91.88 104 ASP A N 1
ATOM 819 C CA . ASP A 1 104 ? 1.328 -18.503 -9.014 1.00 91.88 104 ASP A CA 1
ATOM 820 C C . ASP A 1 104 ? 1.221 -18.199 -10.517 1.00 91.88 104 ASP A C 1
ATOM 822 O O . ASP A 1 104 ? 2.162 -18.408 -11.283 1.00 91.88 104 ASP A O 1
ATOM 826 N N . SER A 1 105 ? 0.064 -17.693 -10.946 1.00 88.56 105 SER A N 1
ATOM 827 C CA . SER A 1 105 ? -0.214 -17.329 -12.339 1.00 88.56 105 SER A CA 1
ATOM 828 C C . SER A 1 105 ? 0.049 -15.857 -12.667 1.00 88.56 105 SER A C 1
ATOM 830 O O . SER A 1 105 ? -0.060 -15.465 -13.831 1.00 88.56 105 SER A O 1
ATOM 832 N N . VAL A 1 106 ? 0.406 -15.034 -11.677 1.00 88.94 106 VAL A N 1
ATOM 833 C CA . VAL A 1 106 ? 0.698 -13.617 -11.904 1.00 88.94 106 VAL A CA 1
ATOM 834 C C . VAL A 1 106 ? 2.054 -13.512 -12.597 1.00 88.94 106 VAL A C 1
ATOM 836 O O . VAL A 1 106 ? 3.079 -13.913 -12.057 1.00 88.94 106 VAL A O 1
ATOM 839 N N . THR A 1 107 ? 2.068 -12.969 -13.813 1.00 87.12 107 THR A N 1
ATOM 840 C CA . THR A 1 107 ? 3.300 -12.745 -14.594 1.00 87.12 107 THR A CA 1
ATOM 841 C C . THR A 1 107 ? 3.624 -11.270 -14.788 1.00 87.12 107 THR A C 1
ATOM 843 O O . THR A 1 107 ? 4.682 -10.936 -15.320 1.00 87.12 107 THR A O 1
ATOM 846 N N . ASP A 1 108 ? 2.698 -10.387 -14.419 1.00 85.19 108 ASP A N 1
ATOM 847 C CA . ASP A 1 108 ? 2.897 -8.950 -14.531 1.00 85.19 108 ASP A CA 1
ATOM 848 C C . ASP A 1 108 ? 3.901 -8.485 -13.474 1.00 85.19 108 ASP A C 1
ATOM 850 O O . ASP A 1 108 ? 3.665 -8.597 -12.270 1.00 85.19 108 ASP A O 1
ATOM 854 N N . GLN A 1 109 ? 5.029 -7.950 -13.936 1.00 80.94 109 GLN A N 1
ATOM 855 C CA . GLN A 1 109 ? 6.079 -7.462 -13.054 1.00 80.94 109 GLN A CA 1
ATOM 856 C C . GLN A 1 109 ? 5.599 -6.287 -12.196 1.00 80.94 109 GLN A C 1
ATOM 858 O O . GLN A 1 109 ? 6.034 -6.186 -11.059 1.00 80.94 109 GLN A O 1
ATOM 863 N N . HIS A 1 110 ? 4.652 -5.469 -12.669 1.00 82.62 110 HIS A N 1
ATOM 864 C CA . HIS A 1 110 ? 4.102 -4.351 -11.894 1.00 82.62 110 HIS A CA 1
ATOM 865 C C . HIS A 1 110 ? 3.316 -4.782 -10.647 1.00 82.62 110 HIS A C 1
ATOM 867 O O . HIS A 1 110 ? 3.126 -3.975 -9.741 1.00 82.62 110 HIS A O 1
ATOM 873 N N . LEU A 1 111 ? 2.829 -6.026 -10.612 1.00 82.94 111 LEU A N 1
ATOM 874 C CA . LEU A 1 111 ? 2.091 -6.582 -9.473 1.00 82.94 111 LEU A CA 1
ATOM 875 C C . LEU A 1 111 ? 2.991 -7.322 -8.483 1.00 82.94 111 LEU A C 1
ATOM 877 O O . LEU A 1 111 ? 2.599 -7.538 -7.340 1.00 82.94 111 LEU A O 1
ATOM 881 N N . LEU A 1 112 ? 4.175 -7.737 -8.929 1.00 71.38 112 LEU A N 1
ATOM 882 C CA . LEU A 1 112 ? 5.111 -8.563 -8.162 1.00 71.38 112 LEU A CA 1
ATOM 883 C C . LEU A 1 112 ? 6.291 -7.768 -7.591 1.00 71.38 112 LEU A C 1
ATOM 885 O O . LEU A 1 112 ? 7.200 -8.357 -7.003 1.00 71.38 112 LEU A O 1
ATOM 889 N N . SER A 1 113 ? 6.304 -6.458 -7.823 1.00 60.56 113 SER A N 1
ATOM 890 C CA . SER A 1 113 ? 7.405 -5.543 -7.532 1.00 60.56 113 SER A CA 1
ATOM 891 C C . SER A 1 113 ? 7.292 -4.851 -6.188 1.00 60.56 113 SER A C 1
ATOM 893 O O . SER A 1 113 ? 6.202 -4.290 -5.939 1.00 60.56 113 SER A O 1
#

Radius of gyration: 29.43 Å; chains: 1; bounding box: 99×32×39 Å

InterPro domains:
  IPR037217 Tryptophan/Indoleamine 2,3-dioxygenase-like [SSF140959] (41-109)

Organism: Rhizopus stolonifer (NCBI:txid4846)

Sequence (113 aa):
MFILRRLKPVQRFPLSSHNGLTRSFALLTESQQKDMSQQMFLVGEKNGFLPRQDPLAELPKEFGKLESLLQRMPVQLMDGSPGLLASGQFGDAVRDELPIYDVDSVTDQHLLS

Secondary structure (DSSP, 8-state):
-----PPPPP---------------HHHHSTTS--TTS-S---BTTTBTS-SSPPPSS--GGGHHHHHHHHH-SSB-TTS-B-TTTTT-HHHHHHHH-PPPP-TT---HHHH-